Protein AF-A0A914PAA1-F1 (afdb_monomer)

Mean predicted aligned error: 9.16 Å

Foldseek 3Di:
DDKDKDKDWDFDDDDPDRVPTHTDDMDMDIRDDPDDPPPWDKDWDWDQDPQQKIKIWIDTDNDIDIDIDRRPDPPPPVVNVVVVVPPDD

Radius of gyration: 17.43 Å; Cα contacts (8 Å, |Δi|>4): 131; chains: 1; bounding box: 40×37×40 Å

Sequence (89 aa):
MCDHSAYFQIYQGERISADKNHFIMDVKLEGLPKKRAEEVKATLEIELDANGFLTAVVRGWGKEVTKQVNFNEKKTTGKMIEDIKNGNN

Secondary structure (DSSP, 8-state):
---EEEEEEEEESS-SSGGGSEEEEEEEEEEE-S--TTSS-EEEEEEE-TTSEEEEEEEETTEEEEEEEESSS----THHHHHHHT---

Solvent-accessible surface area (backbone atoms only — not comparable to full-atom values): 5802 Å² total; per-residue (Å²): 133,89,69,38,67,50,80,47,76,45,65,53,70,91,52,93,50,68,92,74,28,48,77,74,53,73,50,71,49,70,70,44,77,97,64,63,86,85,74,70,66,68,48,79,47,79,47,73,48,98,87,33,38,36,36,39,39,40,40,38,87,97,42,76,43,77,50,74,43,65,64,74,60,78,78,73,53,74,73,61,59,56,58,64,71,71,68,80,126

Structure (mmCIF, N/CA/C/O backbone):
data_AF-A0A914PAA1-F1
#
_entry.id   AF-A0A914PAA1-F1
#
loop_
_atom_site.group_PDB
_atom_site.id
_atom_site.type_symbol
_atom_site.label_atom_id
_atom_site.label_alt_id
_atom_site.label_comp_id
_atom_site.label_asym_id
_atom_site.label_entity_id
_atom_site.label_seq_id
_atom_site.pdbx_PDB_ins_code
_atom_site.Cartn_x
_atom_site.Cartn_y
_atom_site.Cartn_z
_atom_site.occupancy
_atom_site.B_iso_or_equiv
_atom_site.auth_seq_id
_atom_site.auth_comp_id
_atom_site.auth_asym_id
_atom_site.auth_atom_id
_atom_site.pdbx_PDB_model_num
ATOM 1 N N . MET A 1 1 ? -17.027 -14.740 15.319 1.00 46.50 1 MET A N 1
ATOM 2 C CA . MET A 1 1 ? -17.081 -13.333 14.865 1.00 46.50 1 MET A CA 1
ATOM 3 C C . MET A 1 1 ? -16.527 -13.305 13.451 1.00 46.50 1 MET A C 1
ATOM 5 O O . MET A 1 1 ? -15.493 -13.913 13.233 1.00 46.50 1 MET A O 1
ATOM 9 N N . CYS A 1 2 ? -17.246 -12.745 12.476 1.00 49.56 2 CYS A N 1
ATOM 10 C CA . CYS A 1 2 ? -16.718 -12.618 11.114 1.00 49.56 2 CYS A CA 1
ATOM 11 C C . CYS A 1 2 ? -15.906 -11.328 11.053 1.00 49.56 2 CYS A C 1
ATOM 13 O O . CYS A 1 2 ? -16.499 -10.247 11.077 1.00 49.56 2 CYS A O 1
ATOM 15 N N . ASP A 1 3 ? -14.586 -11.463 11.026 1.00 67.69 3 ASP A N 1
ATOM 16 C CA . ASP A 1 3 ? -13.669 -10.337 10.921 1.00 67.69 3 ASP A CA 1
ATOM 17 C C . ASP A 1 3 ? -13.698 -9.793 9.492 1.00 67.69 3 ASP A C 1
ATOM 19 O O . ASP A 1 3 ? -13.538 -10.529 8.515 1.00 67.69 3 ASP A O 1
ATOM 23 N N . HIS A 1 4 ? -13.956 -8.494 9.357 1.00 84.75 4 HIS A N 1
ATOM 24 C CA . HIS A 1 4 ? -13.845 -7.825 8.069 1.00 84.75 4 HIS A CA 1
ATOM 25 C C . HIS A 1 4 ? -12.385 -7.511 7.767 1.00 84.75 4 HIS A C 1
ATOM 27 O O . HIS A 1 4 ? -11.559 -7.345 8.668 1.00 84.75 4 HIS 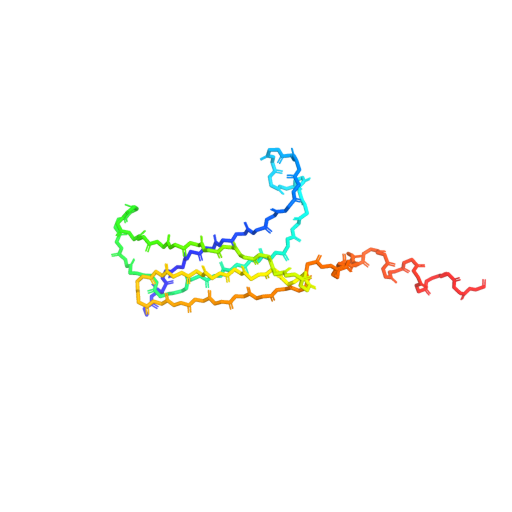A O 1
ATOM 33 N N . SER A 1 5 ? -12.068 -7.452 6.478 1.00 90.25 5 SER A N 1
ATOM 34 C CA . SER A 1 5 ? -10.718 -7.173 6.007 1.00 90.25 5 SER A CA 1
ATOM 35 C C . SER A 1 5 ? -10.733 -6.231 4.814 1.00 90.25 5 SER A C 1
ATOM 37 O O . SER A 1 5 ? -11.701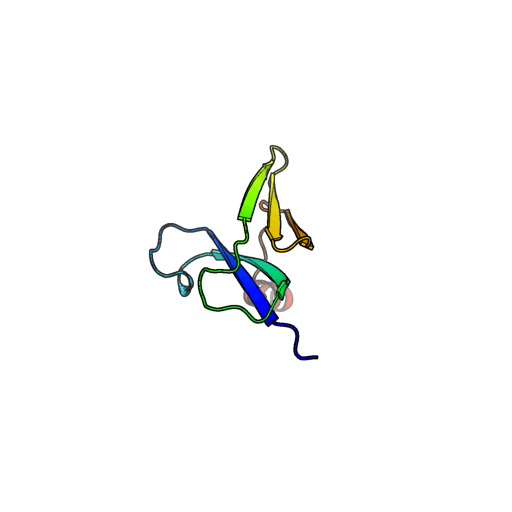 -6.192 4.055 1.00 90.25 5 SER A O 1
ATOM 39 N N . ALA A 1 6 ? -9.651 -5.474 4.673 1.00 90.50 6 ALA A N 1
ATOM 40 C CA . ALA A 1 6 ? -9.343 -4.698 3.484 1.00 90.50 6 ALA A CA 1
ATOM 41 C C . ALA A 1 6 ? -8.123 -5.313 2.795 1.00 90.50 6 ALA A C 1
ATOM 43 O O . ALA A 1 6 ? -7.159 -5.700 3.458 1.00 90.50 6 ALA A O 1
ATOM 44 N N . TYR A 1 7 ? -8.178 -5.393 1.469 1.00 94.19 7 TYR A N 1
ATOM 45 C CA . TYR A 1 7 ? -7.101 -5.914 0.639 1.00 94.19 7 TYR A CA 1
ATOM 46 C C . TYR A 1 7 ? -6.568 -4.798 -0.246 1.00 94.19 7 TYR A C 1
ATOM 48 O O . TYR A 1 7 ? -7.323 -4.165 -0.982 1.00 94.19 7 TYR A O 1
ATOM 56 N N . PHE A 1 8 ? -5.261 -4.592 -0.187 1.00 95.12 8 PHE A N 1
ATOM 57 C CA . PHE A 1 8 ? -4.543 -3.628 -1.002 1.00 95.12 8 PHE A CA 1
ATOM 58 C C . PHE A 1 8 ? -3.634 -4.402 -1.943 1.00 95.12 8 PHE A C 1
ATOM 60 O O . PHE A 1 8 ? -2.784 -5.163 -1.491 1.00 95.12 8 PHE A O 1
ATOM 67 N N . GLN A 1 9 ? -3.819 -4.233 -3.248 1.00 95.88 9 GLN A N 1
ATOM 68 C CA . GLN A 1 9 ? -2.955 -4.832 -4.259 1.00 95.88 9 GLN A CA 1
ATOM 69 C C . GLN A 1 9 ? -2.096 -3.739 -4.889 1.00 95.88 9 GLN A C 1
ATOM 71 O O . GLN A 1 9 ? -2.616 -2.712 -5.322 1.00 95.88 9 GLN A O 1
ATOM 76 N N . ILE A 1 10 ? -0.787 -3.964 -4.928 1.00 94.56 10 ILE A N 1
ATOM 77 C CA . ILE A 1 10 ? 0.207 -3.003 -5.399 1.00 94.56 10 ILE A CA 1
ATOM 78 C C . ILE A 1 10 ? 0.767 -3.499 -6.731 1.00 94.56 10 ILE A C 1
ATOM 80 O O . ILE A 1 10 ? 1.310 -4.605 -6.830 1.00 94.56 10 ILE A O 1
ATOM 84 N N . TYR A 1 11 ? 0.635 -2.650 -7.746 1.00 94.56 11 TYR A N 1
ATOM 85 C CA . TYR A 1 11 ? 1.088 -2.893 -9.111 1.00 94.56 11 TYR A CA 1
ATOM 86 C C . TYR A 1 11 ? 2.026 -1.767 -9.560 1.00 94.56 11 TYR A C 1
ATOM 88 O O . TYR A 1 11 ? 1.873 -0.626 -9.128 1.00 94.56 11 TYR A O 1
ATOM 96 N N . GLN A 1 12 ? 2.950 -2.073 -10.469 1.00 92.81 12 GLN A N 1
ATOM 97 C CA . GLN A 1 12 ? 3.800 -1.101 -11.158 1.00 92.81 12 GLN A CA 1
ATOM 98 C C . GLN A 1 12 ? 3.588 -1.187 -12.666 1.00 92.81 12 GLN A C 1
ATOM 100 O O . GLN A 1 12 ? 3.641 -2.262 -13.262 1.00 92.81 12 GLN A O 1
ATOM 105 N N . GLY A 1 13 ? 3.395 -0.034 -13.294 1.00 93.69 13 GLY A N 1
ATOM 106 C CA . GLY A 1 13 ? 3.334 0.095 -14.741 1.00 93.69 13 GLY A CA 1
ATOM 107 C C . GLY A 1 13 ? 2.669 1.399 -15.159 1.00 93.69 13 GLY A C 1
ATOM 108 O O . GLY A 1 13 ? 2.236 2.191 -14.326 1.00 93.69 13 GLY A O 1
ATOM 109 N N . GLU A 1 14 ? 2.605 1.613 -16.467 1.00 96.00 14 GLU A N 1
ATOM 110 C CA . GLU A 1 14 ? 2.099 2.852 -17.072 1.00 96.00 14 GLU A CA 1
ATOM 111 C C . GLU A 1 14 ? 0.679 2.692 -17.637 1.00 96.00 14 GLU A C 1
ATOM 113 O O . GLU A 1 14 ? 0.120 3.614 -18.232 1.00 96.00 14 GLU A O 1
ATOM 118 N N . ARG A 1 15 ? 0.071 1.505 -17.500 1.00 96.38 15 ARG A N 1
ATOM 119 C CA . ARG A 1 15 ? -1.293 1.257 -17.978 1.00 96.38 15 ARG A CA 1
ATOM 120 C C . ARG A 1 15 ? -2.301 1.667 -16.909 1.00 96.38 15 ARG A C 1
ATOM 122 O O . ARG A 1 15 ? -2.096 1.441 -15.723 1.00 96.38 15 ARG A O 1
ATOM 129 N N . ILE A 1 16 ? -3.439 2.204 -17.346 1.00 96.12 16 ILE A N 1
ATOM 130 C CA . ILE A 1 16 ? -4.540 2.582 -16.446 1.00 96.12 16 ILE A CA 1
ATOM 131 C C . ILE A 1 16 ? -5.195 1.368 -15.769 1.00 96.12 16 ILE A C 1
ATOM 133 O O . ILE A 1 16 ? -5.673 1.462 -14.643 1.00 96.12 16 ILE A O 1
ATOM 137 N N . SER A 1 17 ? -5.225 0.223 -16.453 1.00 94.94 17 SER A N 1
ATOM 138 C CA . SER A 1 17 ? -5.847 -1.003 -15.952 1.00 94.94 17 SER A CA 1
ATOM 139 C C . SER A 1 17 ? -4.822 -1.840 -15.183 1.00 94.94 17 SER A C 1
ATOM 141 O O . SER A 1 17 ? -3.767 -2.174 -15.723 1.00 94.94 17 SER A O 1
ATOM 143 N N . ALA A 1 18 ? -5.133 -2.174 -13.926 1.00 92.56 18 ALA A N 1
ATOM 144 C CA . ALA A 1 18 ? -4.224 -2.883 -13.020 1.00 92.56 18 ALA A CA 1
ATOM 145 C C . ALA A 1 18 ? -3.803 -4.273 -13.534 1.00 92.56 18 ALA A C 1
ATOM 147 O O . ALA A 1 18 ? -2.656 -4.671 -13.362 1.00 92.56 18 ALA A O 1
ATOM 148 N N . ASP A 1 19 ? -4.696 -4.973 -14.231 1.00 93.00 19 ASP A N 1
ATOM 149 C CA . ASP A 1 19 ? -4.461 -6.276 -14.868 1.00 93.00 19 ASP A CA 1
ATOM 150 C C . ASP A 1 19 ? -3.400 -6.242 -15.982 1.00 93.00 19 ASP A C 1
ATOM 152 O O . ASP A 1 19 ? -2.861 -7.281 -16.358 1.00 93.00 19 ASP A O 1
ATOM 156 N N . LYS A 1 20 ? -3.077 -5.052 -16.503 1.00 94.81 20 LYS A N 1
ATOM 157 C CA . LYS A 1 20 ? -2.048 -4.836 -17.533 1.00 94.81 20 LYS A CA 1
ATOM 158 C C . LYS A 1 20 ? -0.725 -4.322 -16.967 1.00 94.81 20 LYS A C 1
ATOM 160 O O . LYS A 1 20 ? 0.169 -3.981 -17.741 1.00 94.81 20 LYS A O 1
ATOM 165 N N . ASN A 1 21 ? -0.610 -4.242 -15.645 1.00 93.19 21 ASN A N 1
ATOM 166 C CA . ASN A 1 21 ? 0.589 -3.809 -14.941 1.00 93.19 21 ASN A CA 1
ATOM 167 C C . ASN A 1 21 ? 1.263 -4.991 -14.235 1.00 93.19 21 ASN A C 1
ATOM 169 O O . ASN A 1 21 ? 0.682 -6.061 -14.051 1.00 93.19 21 ASN A O 1
ATOM 173 N N . HIS A 1 22 ? 2.514 -4.800 -13.827 1.00 92.31 22 HIS A N 1
ATOM 174 C CA . HIS A 1 22 ? 3.263 -5.804 -13.088 1.00 92.31 22 HIS A CA 1
ATOM 175 C C . HIS A 1 22 ? 2.777 -5.865 -11.638 1.00 92.31 22 HIS A C 1
ATOM 177 O O . HIS A 1 22 ? 2.858 -4.877 -10.909 1.00 92.31 22 HIS A O 1
ATOM 183 N N . PHE A 1 23 ? 2.276 -7.021 -11.207 1.00 92.88 23 PHE A N 1
ATOM 184 C CA . PHE A 1 23 ? 1.910 -7.244 -9.810 1.00 92.88 23 PHE A CA 1
ATOM 185 C C . PHE A 1 23 ? 3.158 -7.373 -8.935 1.00 92.88 23 PHE A C 1
ATOM 187 O O . PHE A 1 23 ? 4.007 -8.230 -9.184 1.00 92.88 23 PHE A O 1
ATOM 194 N N . ILE A 1 24 ? 3.229 -6.576 -7.870 1.00 93.31 24 ILE A N 1
ATOM 195 C CA . ILE A 1 24 ? 4.362 -6.589 -6.942 1.00 93.31 24 ILE A CA 1
ATOM 196 C C . ILE A 1 24 ? 4.011 -7.390 -5.692 1.00 93.31 24 ILE A C 1
ATOM 198 O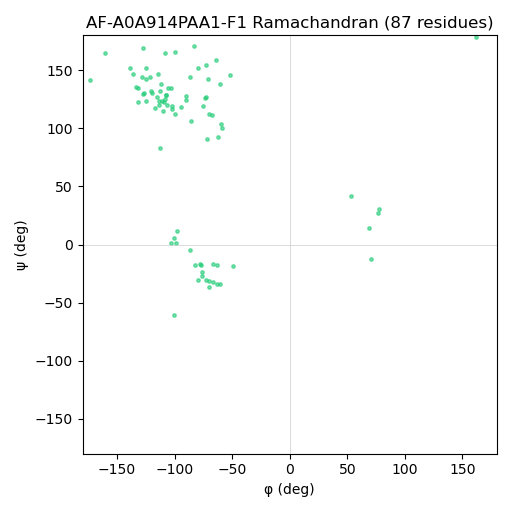 O . ILE A 1 24 ? 4.660 -8.398 -5.381 1.00 93.31 24 ILE A O 1
ATOM 202 N N . MET A 1 25 ? 2.977 -6.945 -4.976 1.00 94.19 25 MET A N 1
ATOM 203 C CA . MET A 1 25 ? 2.550 -7.529 -3.709 1.00 94.19 25 MET A CA 1
ATOM 204 C C . MET A 1 25 ? 1.109 -7.165 -3.360 1.00 94.19 25 MET A C 1
ATOM 206 O O . MET A 1 25 ? 0.531 -6.216 -3.882 1.00 94.19 25 MET A O 1
ATOM 210 N N . ASP A 1 26 ? 0.558 -7.906 -2.413 1.00 95.62 26 ASP A N 1
ATOM 211 C CA . ASP A 1 26 ? -0.717 -7.662 -1.759 1.00 95.62 26 ASP A CA 1
ATOM 212 C C . ASP A 1 26 ? -0.530 -7.517 -0.242 1.00 95.62 26 ASP A C 1
ATOM 214 O O . ASP A 1 26 ? 0.291 -8.212 0.358 1.00 95.62 26 ASP A O 1
ATOM 218 N N . VAL A 1 27 ? -1.301 -6.639 0.391 1.00 95.81 27 VAL A N 1
ATOM 219 C CA . VAL A 1 27 ? -1.325 -6.462 1.846 1.00 95.81 27 VAL A CA 1
ATOM 220 C C . VAL A 1 27 ? -2.765 -6.555 2.325 1.00 95.81 27 VAL A C 1
ATOM 222 O O . VAL A 1 27 ? -3.655 -5.895 1.786 1.00 95.81 27 VAL A O 1
ATOM 225 N N . LYS A 1 28 ? -3.000 -7.386 3.341 1.00 95.06 28 LYS A N 1
ATOM 226 C CA . LYS A 1 28 ? -4.319 -7.597 3.934 1.00 95.06 28 LYS A CA 1
ATOM 227 C C . LYS A 1 28 ? -4.348 -7.022 5.343 1.00 95.06 28 LYS A C 1
ATOM 229 O O . LYS A 1 28 ? -3.563 -7.438 6.189 1.00 95.06 28 LYS A O 1
ATOM 234 N N . LEU A 1 29 ? -5.280 -6.109 5.598 1.00 93.06 29 LEU A N 1
ATOM 235 C CA . LEU A 1 29 ? -5.586 -5.606 6.934 1.00 93.06 29 LEU A CA 1
ATOM 236 C C . LEU A 1 29 ? -6.832 -6.325 7.457 1.00 93.06 29 LEU A C 1
ATOM 238 O O . LEU A 1 29 ? -7.922 -6.141 6.917 1.00 93.06 29 LEU A O 1
ATOM 242 N N . GLU A 1 30 ? -6.672 -7.153 8.484 1.00 92.00 30 GLU A N 1
ATOM 243 C CA . GLU A 1 30 ? -7.755 -7.910 9.126 1.00 92.00 30 GLU A CA 1
ATOM 244 C C . GLU A 1 30 ? -8.247 -7.250 10.420 1.00 92.00 30 GLU A C 1
ATOM 246 O O . GLU A 1 30 ? -7.590 -6.378 10.989 1.00 92.00 30 GLU A O 1
ATOM 251 N N . GLY A 1 31 ? -9.407 -7.694 10.911 1.00 88.38 31 GLY A N 1
ATOM 252 C CA . GLY A 1 31 ? -9.963 -7.233 12.185 1.00 88.38 31 GLY A CA 1
ATOM 253 C C . GLY A 1 31 ? -10.598 -5.846 12.105 1.00 88.38 31 GLY A C 1
ATOM 254 O O . GLY A 1 31 ? -10.636 -5.121 13.101 1.00 88.38 31 GLY A O 1
ATOM 255 N N . LEU A 1 32 ? -11.087 -5.462 10.924 1.00 88.25 32 LEU A N 1
ATOM 256 C CA . LEU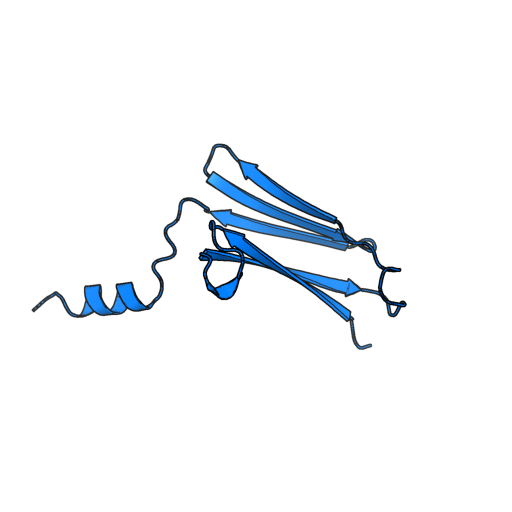 A 1 32 ? -11.813 -4.212 10.750 1.00 88.25 32 LEU A CA 1
ATOM 257 C C . LEU A 1 32 ? -13.198 -4.296 11.408 1.00 88.25 32 LEU A C 1
ATOM 259 O O . LEU A 1 32 ? -13.858 -5.340 11.345 1.00 88.25 32 LEU A O 1
ATOM 263 N N . PRO A 1 33 ? -13.670 -3.202 12.029 1.00 88.88 33 PRO A N 1
ATOM 264 C CA . PRO A 1 33 ? -14.952 -3.194 12.703 1.00 88.88 33 PRO A CA 1
ATOM 265 C C . PRO A 1 33 ? -16.085 -3.200 11.674 1.00 88.88 33 PRO A C 1
ATOM 267 O O . PRO A 1 33 ? -15.959 -2.686 10.561 1.00 88.88 33 PRO A O 1
ATOM 270 N N . LYS A 1 34 ? -17.243 -3.716 12.084 1.00 87.06 34 LYS A N 1
ATOM 271 C CA . LYS A 1 34 ? -18.500 -3.569 11.345 1.00 87.06 34 LYS A CA 1
ATOM 272 C C . LYS A 1 34 ? -19.003 -2.135 11.462 1.00 87.06 34 LYS A C 1
ATOM 274 O O . LYS A 1 34 ? -19.718 -1.802 12.402 1.00 87.06 34 LYS A O 1
ATOM 279 N N . LYS A 1 35 ? -18.601 -1.292 10.520 1.00 86.75 35 LYS A N 1
ATOM 280 C CA . LYS A 1 35 ? -19.055 0.093 10.382 1.00 86.75 35 LYS A CA 1
ATOM 281 C C . LYS A 1 35 ? -19.557 0.345 8.967 1.00 86.75 35 LYS A C 1
ATOM 283 O O . LYS A 1 35 ? -19.391 -0.508 8.093 1.00 86.75 35 LYS A O 1
ATOM 288 N N . ARG A 1 36 ? -20.206 1.490 8.747 1.00 85.00 36 ARG A N 1
ATOM 289 C CA . ARG A 1 36 ? -20.611 1.876 7.390 1.00 85.00 36 ARG A CA 1
ATOM 290 C C . ARG A 1 36 ? -19.363 2.079 6.529 1.00 85.00 36 ARG A C 1
ATOM 292 O O . ARG A 1 36 ? -18.264 2.291 7.049 1.00 85.00 36 ARG A O 1
ATOM 299 N N . ALA A 1 37 ? -19.533 2.000 5.211 1.00 79.38 37 ALA A N 1
ATOM 300 C CA . ALA A 1 37 ? -18.472 2.380 4.286 1.00 79.38 37 ALA A CA 1
ATOM 301 C C . ALA A 1 37 ? -17.952 3.787 4.640 1.00 79.38 37 ALA A C 1
ATOM 303 O O . ALA A 1 37 ? -18.715 4.618 5.127 1.00 79.38 37 ALA A O 1
ATOM 304 N N . GLU A 1 38 ? -16.651 4.015 4.440 1.00 80.44 38 GLU A N 1
ATOM 305 C CA . GLU A 1 38 ? -15.952 5.292 4.689 1.0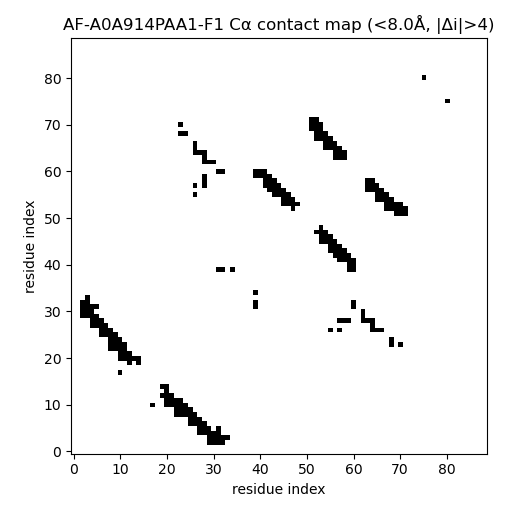0 80.44 38 GLU A CA 1
ATOM 306 C C . GLU A 1 38 ? -15.769 5.699 6.168 1.00 80.44 38 GLU A C 1
ATOM 308 O O . GLU A 1 38 ? -14.941 6.559 6.471 1.00 80.44 38 GLU A O 1
ATOM 313 N N . GLU A 1 39 ? -16.440 5.042 7.122 1.00 87.12 39 GLU A N 1
ATOM 314 C CA . GLU A 1 39 ? -16.226 5.279 8.562 1.00 87.12 39 GLU A CA 1
ATOM 315 C C . GLU A 1 39 ? -14.947 4.618 9.102 1.00 87.12 39 GLU A C 1
ATOM 317 O O . GLU A 1 39 ? -14.459 4.963 10.183 1.00 87.12 39 GLU A O 1
ATOM 322 N N . VAL A 1 40 ? -14.404 3.648 8.364 1.00 86.44 40 VAL A N 1
ATOM 323 C CA . VAL A 1 40 ? -13.139 2.978 8.673 1.00 86.44 40 VAL A CA 1
ATOM 324 C C . VAL A 1 40 ? -12.063 3.554 7.771 1.00 86.44 40 VAL A C 1
ATOM 326 O O . VAL A 1 40 ? -12.121 3.409 6.552 1.00 86.44 40 VAL A O 1
ATOM 329 N N . LYS A 1 41 ? -11.065 4.193 8.382 1.00 89.38 41 LYS A N 1
ATOM 330 C CA . LYS A 1 41 ? -9.907 4.738 7.674 1.00 89.38 41 LYS A CA 1
ATOM 331 C C . LYS A 1 41 ? -8.704 3.828 7.877 1.00 89.38 41 LYS A C 1
ATOM 333 O O . LYS A 1 41 ? -8.418 3.410 9.001 1.00 89.38 41 LYS A O 1
ATOM 338 N N . ALA A 1 42 ? -8.007 3.560 6.784 1.00 91.06 42 ALA A N 1
ATOM 339 C CA . ALA A 1 42 ? -6.695 2.942 6.781 1.00 91.06 42 ALA A CA 1
ATOM 340 C C . ALA A 1 42 ? -5.755 3.805 5.936 1.00 91.06 42 ALA A C 1
ATOM 342 O O . ALA A 1 42 ? -6.172 4.383 4.933 1.00 91.06 42 ALA A O 1
ATOM 343 N N . THR A 1 43 ? -4.501 3.880 6.352 1.00 94.94 43 THR A N 1
ATOM 344 C CA . THR A 1 43 ? -3.421 4.550 5.637 1.00 94.94 43 THR A CA 1
ATOM 345 C C . THR A 1 43 ? -2.496 3.479 5.089 1.00 94.94 43 THR A C 1
ATOM 347 O O . THR A 1 43 ? -2.015 2.646 5.855 1.00 94.94 43 THR A O 1
ATOM 350 N N . LEU A 1 44 ? -2.257 3.502 3.780 1.00 95.81 44 LEU A N 1
ATOM 351 C CA . LEU A 1 44 ? -1.209 2.725 3.128 1.00 95.81 44 LEU A CA 1
ATOM 352 C C . LEU A 1 44 ? -0.038 3.666 2.838 1.00 95.81 44 LEU A C 1
ATOM 354 O O . LEU A 1 44 ? -0.195 4.642 2.109 1.00 95.81 44 LEU A O 1
ATOM 358 N N . GLU A 1 45 ? 1.115 3.359 3.410 1.00 97.56 45 GLU A N 1
ATOM 359 C CA . GLU A 1 45 ? 2.392 4.004 3.128 1.00 97.56 45 GLU A CA 1
ATOM 360 C C . GLU A 1 45 ? 3.243 3.055 2.284 1.00 97.56 45 GLU A C 1
ATOM 362 O O . GLU A 1 45 ? 3.292 1.854 2.558 1.00 97.56 45 GLU A O 1
ATOM 367 N N . ILE A 1 46 ? 3.870 3.584 1.235 1.00 96.00 46 ILE A N 1
ATOM 368 C CA . ILE A 1 46 ? 4.741 2.828 0.335 1.00 96.00 46 ILE A CA 1
ATOM 369 C C . ILE A 1 46 ? 6.090 3.534 0.303 1.00 96.00 46 ILE A C 1
ATOM 371 O O . ILE A 1 46 ? 6.162 4.710 -0.049 1.00 96.00 46 ILE A O 1
ATOM 375 N N . GLU A 1 47 ? 7.145 2.801 0.632 1.00 96.88 47 GLU A N 1
ATOM 376 C CA . GLU A 1 47 ? 8.521 3.286 0.652 1.00 96.88 47 GLU A CA 1
ATOM 377 C C . GLU A 1 47 ? 9.397 2.364 -0.197 1.00 96.88 47 GLU A C 1
ATOM 379 O O . GLU A 1 47 ? 9.345 1.143 -0.048 1.00 96.88 47 GLU A O 1
ATOM 384 N N . LEU A 1 48 ? 10.191 2.942 -1.099 1.00 95.00 48 LEU A N 1
ATOM 385 C CA . LEU A 1 48 ? 11.235 2.235 -1.838 1.00 95.00 48 LEU A CA 1
ATOM 386 C C . LEU A 1 48 ? 12.583 2.733 -1.328 1.00 95.00 48 LEU A C 1
ATOM 388 O O . LEU A 1 48 ? 12.904 3.910 -1.495 1.00 95.00 48 LEU A O 1
ATOM 392 N N . ASP A 1 49 ? 13.354 1.847 -0.706 1.00 95.38 49 ASP A N 1
ATOM 393 C CA . ASP A 1 49 ? 14.658 2.210 -0.161 1.00 95.38 49 ASP A CA 1
ATOM 394 C C . ASP A 1 49 ? 15.775 2.172 -1.222 1.00 95.38 49 ASP A C 1
ATOM 396 O O . ASP A 1 49 ? 15.607 1.689 -2.346 1.00 95.38 49 ASP A O 1
ATOM 400 N N . ALA A 1 50 ? 16.956 2.677 -0.854 1.00 94.69 50 ALA A N 1
ATOM 401 C CA . ALA A 1 50 ? 18.123 2.717 -1.738 1.00 94.69 50 ALA A CA 1
ATOM 402 C C . ALA A 1 50 ? 18.685 1.326 -2.099 1.00 94.69 50 ALA A C 1
ATOM 404 O O . ALA A 1 50 ? 19.437 1.204 -3.065 1.00 94.69 50 ALA A O 1
ATOM 405 N N . ASN A 1 51 ? 18.326 0.282 -1.348 1.00 93.62 51 ASN A N 1
ATOM 406 C CA . ASN A 1 51 ? 18.718 -1.101 -1.628 1.00 93.62 51 ASN A CA 1
ATOM 407 C C . ASN A 1 51 ? 17.739 -1.786 -2.598 1.00 93.62 51 ASN A C 1
ATOM 409 O O . ASN A 1 51 ? 17.977 -2.915 -3.031 1.00 93.62 51 ASN A O 1
ATOM 413 N N . GLY A 1 52 ? 16.651 -1.101 -2.960 1.00 90.44 52 GLY A N 1
ATOM 414 C CA . GLY A 1 52 ? 15.599 -1.620 -3.815 1.00 90.44 52 GLY A CA 1
ATOM 415 C C . GLY A 1 52 ? 14.657 -2.574 -3.096 1.00 90.44 52 GLY A C 1
ATOM 416 O O . GLY A 1 52 ? 14.114 -3.474 -3.731 1.00 90.44 52 GLY A O 1
ATOM 417 N N . PHE A 1 53 ? 14.441 -2.404 -1.794 1.00 94.88 53 PHE A N 1
ATOM 418 C CA . PHE A 1 53 ? 13.310 -3.025 -1.115 1.00 94.88 53 PHE A CA 1
ATOM 419 C C . PHE A 1 53 ? 12.108 -2.091 -1.147 1.00 94.88 53 PHE A C 1
ATOM 421 O O . PHE A 1 53 ? 12.187 -0.931 -0.743 1.00 94.88 53 PHE A O 1
ATOM 428 N N . LEU A 1 54 ? 10.977 -2.621 -1.612 1.00 95.50 54 LEU A N 1
ATOM 429 C CA . LEU A 1 54 ? 9.692 -1.945 -1.533 1.00 95.50 54 LEU A CA 1
ATOM 430 C C . LEU A 1 54 ? 8.970 -2.415 -0.273 1.00 95.50 54 LEU A C 1
ATOM 432 O O . LEU A 1 54 ? 8.636 -3.596 -0.141 1.00 95.50 54 LEU A O 1
ATOM 436 N N . THR A 1 55 ? 8.702 -1.482 0.629 1.00 97.50 55 THR A N 1
ATOM 437 C CA . THR A 1 55 ? 7.965 -1.700 1.871 1.00 97.50 55 THR A CA 1
ATOM 438 C C . THR A 1 55 ? 6.582 -1.073 1.750 1.00 97.50 55 THR A C 1
ATOM 440 O O . THR A 1 55 ? 6.448 0.093 1.393 1.00 97.50 55 THR A O 1
ATOM 443 N N . ALA A 1 56 ? 5.543 -1.846 2.051 1.00 97.75 56 ALA A N 1
ATOM 444 C CA . ALA A 1 56 ? 4.176 -1.373 2.202 1.00 97.75 56 ALA A CA 1
ATOM 445 C C . ALA A 1 56 ? 3.743 -1.527 3.659 1.00 97.75 56 ALA A C 1
ATOM 447 O O . ALA A 1 56 ? 3.758 -2.635 4.203 1.00 97.75 56 ALA A O 1
ATOM 448 N N . VAL A 1 57 ? 3.324 -0.422 4.271 1.00 97.75 57 VAL A N 1
ATOM 449 C CA . VAL A 1 57 ? 2.815 -0.393 5.642 1.00 97.75 57 VAL A CA 1
ATOM 450 C C . VAL A 1 57 ? 1.365 0.058 5.628 1.00 97.75 57 VAL A C 1
ATOM 452 O O . VAL A 1 57 ? 1.051 1.175 5.224 1.00 97.75 57 VAL A O 1
ATOM 455 N N . VAL A 1 58 ? 0.465 -0.812 6.076 1.00 96.81 58 VAL A N 1
ATOM 456 C CA . VAL A 1 58 ? -0.962 -0.514 6.198 1.00 96.81 58 VAL A CA 1
ATOM 457 C C . VAL A 1 58 ? -1.312 -0.349 7.668 1.00 96.81 58 VAL A C 1
ATOM 459 O O . VAL A 1 58 ? -1.174 -1.287 8.451 1.00 96.81 58 VAL A O 1
ATOM 462 N N . ARG A 1 59 ? -1.816 0.829 8.040 1.00 95.06 59 ARG A N 1
ATOM 463 C CA . ARG A 1 59 ? -2.242 1.165 9.405 1.00 95.06 59 ARG A CA 1
ATOM 464 C C . ARG A 1 59 ? -3.714 1.520 9.425 1.00 95.06 59 ARG A C 1
ATOM 466 O O . ARG A 1 59 ? -4.155 2.367 8.657 1.00 95.06 59 ARG A O 1
ATOM 473 N N . GLY A 1 60 ? -4.484 0.927 10.322 1.00 91.38 60 GLY A N 1
ATOM 474 C CA . GLY A 1 60 ? -5.900 1.246 10.466 1.00 91.38 60 GLY A CA 1
ATOM 475 C C . GLY A 1 60 ? -6.508 0.544 11.664 1.00 91.38 60 GLY A C 1
ATOM 476 O O . GLY A 1 60 ? -6.173 -0.597 11.954 1.00 91.38 60 GLY A O 1
ATOM 477 N N . TRP A 1 61 ? -7.404 1.231 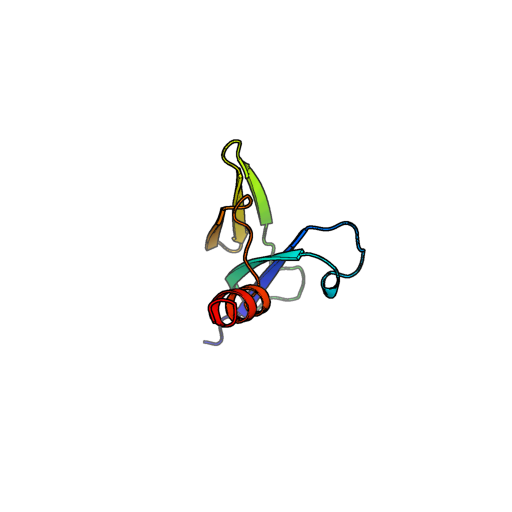12.373 1.00 88.56 61 TRP A N 1
ATOM 478 C CA . TRP A 1 61 ? -8.161 0.650 13.488 1.00 88.56 61 TRP A CA 1
ATOM 479 C C . TRP A 1 61 ? -7.298 -0.030 14.577 1.00 88.56 61 TRP A C 1
ATOM 481 O O . TRP A 1 61 ? -7.612 -1.113 15.064 1.00 88.56 61 TRP A O 1
ATOM 491 N N . GLY A 1 62 ? -6.173 0.594 14.945 1.00 89.50 62 GLY A N 1
ATOM 492 C CA . GLY A 1 62 ? -5.246 0.044 15.946 1.00 89.50 62 GLY A CA 1
ATOM 493 C C . GLY A 1 62 ? -4.493 -1.211 15.486 1.00 89.50 62 GLY A C 1
ATOM 494 O O . GLY A 1 62 ? -3.921 -1.923 16.308 1.00 89.50 62 GLY A O 1
ATOM 495 N N . LYS A 1 63 ? -4.514 -1.500 14.183 1.00 91.25 63 LYS A N 1
ATOM 496 C CA . LYS A 1 63 ? -3.762 -2.572 13.538 1.00 91.25 63 LYS A CA 1
ATOM 497 C C . LYS A 1 63 ? -2.729 -1.973 12.595 1.00 91.25 63 LYS A C 1
ATOM 499 O O . LYS A 1 63 ? -2.969 -0.938 11.971 1.00 91.25 63 LYS A O 1
ATOM 504 N N . GLU A 1 64 ? -1.606 -2.661 12.482 1.00 94.94 64 GLU A N 1
ATOM 505 C CA . GLU A 1 64 ? -0.547 -2.372 11.527 1.00 94.94 64 GLU A CA 1
ATOM 506 C C . GLU A 1 64 ? -0.128 -3.683 10.869 1.00 94.94 64 GLU A C 1
ATOM 508 O O . GLU A 1 64 ? 0.012 -4.707 11.541 1.00 94.94 64 GLU A O 1
ATOM 513 N N . VAL A 1 65 ? 0.032 -3.651 9.551 1.00 96.44 65 VAL A N 1
ATOM 514 C CA . VAL A 1 65 ? 0.547 -4.764 8.763 1.00 96.44 65 VAL A CA 1
ATOM 515 C C . VAL A 1 65 ? 1.628 -4.217 7.849 1.00 96.44 65 VAL A C 1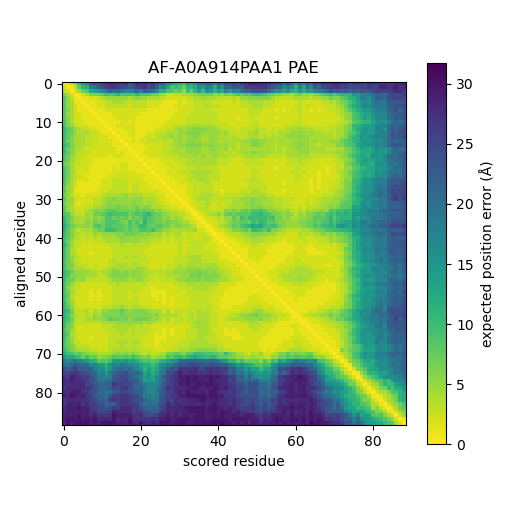
ATOM 517 O O . VAL A 1 65 ? 1.367 -3.330 7.038 1.00 96.44 65 VAL A O 1
ATOM 520 N N . THR A 1 66 ? 2.825 -4.780 7.965 1.00 97.19 66 THR A N 1
ATOM 521 C CA . THR A 1 66 ? 3.978 -4.424 7.139 1.00 97.19 66 THR A CA 1
ATOM 522 C C . THR A 1 66 ? 4.330 -5.597 6.246 1.00 97.19 66 THR A C 1
ATOM 524 O O . THR A 1 66 ? 4.437 -6.733 6.709 1.00 97.19 66 THR A O 1
ATOM 527 N N . LYS A 1 67 ? 4.524 -5.324 4.959 1.00 96.75 67 LYS A N 1
ATOM 528 C CA . LYS A 1 67 ? 5.039 -6.291 3.995 1.00 96.75 67 LYS A CA 1
ATOM 529 C C . LYS A 1 67 ? 6.156 -5.646 3.201 1.00 96.75 67 LYS A C 1
ATOM 531 O O . LYS A 1 67 ? 6.022 -4.518 2.742 1.00 96.75 67 LYS A O 1
ATOM 536 N N . GLN A 1 68 ? 7.243 -6.379 3.032 1.00 95.69 68 GLN A N 1
ATOM 537 C CA . GLN A 1 68 ? 8.398 -5.937 2.272 1.00 95.69 68 GLN A CA 1
ATOM 538 C C . GLN A 1 68 ? 8.710 -6.969 1.196 1.00 95.69 68 GLN A C 1
ATOM 540 O O . GLN A 1 68 ? 8.559 -8.173 1.414 1.00 95.69 68 GLN A O 1
ATOM 545 N N . VAL A 1 69 ? 9.126 -6.495 0.028 1.00 94.38 69 VAL A N 1
ATOM 546 C CA . VAL A 1 69 ? 9.602 -7.334 -1.069 1.00 94.38 69 VAL A CA 1
ATOM 547 C C . VAL A 1 69 ? 10.857 -6.725 -1.671 1.00 94.38 69 VAL A C 1
ATOM 549 O O . VAL A 1 69 ? 10.995 -5.503 -1.732 1.00 94.38 69 VAL A O 1
ATOM 552 N N . ASN A 1 70 ? 11.763 -7.574 -2.145 1.00 92.62 70 ASN A N 1
ATOM 553 C CA . ASN A 1 70 ? 12.857 -7.120 -2.989 1.00 92.62 70 ASN A CA 1
ATOM 554 C C . ASN A 1 70 ? 12.270 -6.700 -4.347 1.00 92.62 70 ASN A C 1
ATOM 556 O O . ASN A 1 70 ? 11.729 -7.526 -5.080 1.00 92.62 70 ASN A O 1
ATOM 560 N N . PHE A 1 71 ? 12.323 -5.406 -4.651 1.00 86.38 71 PHE A N 1
ATOM 561 C CA . PHE A 1 71 ? 11.781 -4.813 -5.873 1.00 86.38 71 PHE A CA 1
ATOM 562 C C . PHE A 1 71 ? 12.668 -5.090 -7.091 1.00 86.38 71 PHE A C 1
ATOM 564 O O . PHE A 1 71 ? 12.182 -5.159 -8.218 1.00 86.38 71 PHE A O 1
ATOM 571 N N . ASN A 1 72 ? 13.967 -5.285 -6.858 1.00 81.56 72 ASN A N 1
ATOM 572 C CA . ASN A 1 72 ? 14.949 -5.570 -7.901 1.00 81.56 72 ASN A CA 1
ATOM 573 C C . ASN A 1 72 ? 14.977 -7.050 -8.298 1.00 81.56 72 ASN A C 1
ATOM 575 O O . ASN A 1 72 ? 15.495 -7.404 -9.362 1.00 81.56 72 ASN A O 1
ATOM 579 N N . GLU A 1 73 ? 14.427 -7.931 -7.464 1.00 76.19 73 GLU A N 1
ATOM 580 C CA . GLU A 1 73 ? 14.268 -9.331 -7.824 1.00 76.19 73 GLU A CA 1
ATOM 581 C C . GLU A 1 73 ? 13.251 -9.464 -8.955 1.00 76.19 73 GLU A C 1
ATOM 583 O O . GLU A 1 73 ? 12.044 -9.282 -8.786 1.00 76.19 73 GLU A O 1
ATOM 588 N N . LYS A 1 74 ? 13.745 -9.852 -10.136 1.00 59.25 74 LYS A N 1
ATOM 589 C CA . LYS A 1 74 ? 12.879 -10.334 -11.207 1.00 59.25 74 LYS A CA 1
ATOM 590 C C . LYS A 1 74 ? 12.133 -11.555 -10.680 1.00 59.25 74 LYS A C 1
ATOM 592 O O . LYS A 1 74 ? 12.688 -12.655 -10.630 1.00 59.25 74 LYS A O 1
ATOM 597 N N . LYS A 1 75 ? 10.852 -11.386 -10.341 1.00 56.84 75 LYS A N 1
ATOM 598 C CA . LYS A 1 75 ? 9.925 -12.510 -10.212 1.00 56.84 75 LYS A CA 1
ATOM 599 C C . LYS A 1 75 ? 9.821 -13.157 -11.584 1.00 56.84 75 LYS A C 1
ATOM 601 O O . LYS A 1 75 ? 9.032 -12.744 -12.432 1.00 56.84 75 LYS A O 1
ATOM 606 N N . THR A 1 76 ? 10.672 -14.152 -11.801 1.00 44.94 76 THR A N 1
ATOM 607 C CA . THR A 1 76 ? 10.597 -15.057 -12.939 1.00 44.94 76 THR A CA 1
ATOM 608 C C . THR A 1 76 ? 9.226 -15.708 -12.837 1.00 44.94 76 THR A C 1
ATOM 610 O O . THR A 1 76 ? 8.977 -16.544 -11.972 1.00 44.94 76 THR A O 1
ATOM 613 N N . THR A 1 77 ? 8.278 -15.219 -13.630 1.00 49.38 77 THR A N 1
ATOM 614 C CA . THR A 1 77 ? 6.926 -15.770 -13.673 1.00 49.38 77 THR A CA 1
ATOM 615 C C . THR A 1 77 ? 7.071 -17.228 -14.103 1.00 49.38 77 THR A C 1
ATOM 617 O O . THR A 1 77 ? 7.876 -17.513 -14.988 1.00 49.38 77 THR A O 1
ATOM 620 N N . GLY A 1 78 ? 6.332 -18.153 -13.479 1.00 46.09 78 GLY A N 1
ATOM 621 C CA . GLY A 1 78 ? 6.547 -19.607 -13.592 1.00 46.09 78 GLY A CA 1
ATOM 622 C C . GLY A 1 78 ? 6.685 -20.178 -15.014 1.00 46.09 78 GLY A C 1
ATOM 623 O O . GLY A 1 78 ? 7.282 -21.235 -15.168 1.00 46.09 78 GLY A O 1
ATOM 6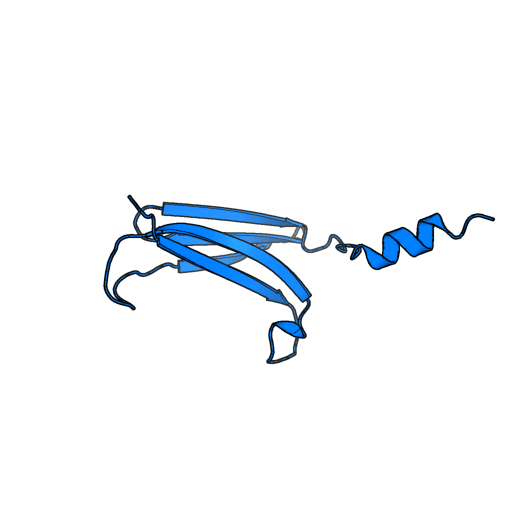24 N N . LYS A 1 79 ? 6.246 -19.449 -16.050 1.00 45.56 79 LYS A N 1
ATOM 625 C CA . LYS A 1 79 ? 6.475 -19.784 -17.464 1.00 45.56 79 LYS A CA 1
ATOM 626 C C . LYS A 1 79 ? 7.952 -19.794 -17.889 1.00 45.56 79 LYS A C 1
ATOM 628 O O . LYS A 1 79 ? 8.328 -20.634 -18.686 1.00 45.56 79 LYS A O 1
ATOM 633 N N . MET A 1 80 ? 8.811 -18.930 -17.340 1.00 44.34 80 MET A N 1
ATOM 634 C CA . MET A 1 80 ? 10.241 -18.908 -17.706 1.00 44.34 80 MET A CA 1
ATOM 635 C C . MET A 1 80 ? 11.061 -20.034 -17.047 1.00 44.34 80 MET A C 1
ATOM 637 O O . MET A 1 80 ? 12.165 -20.327 -17.493 1.00 44.34 80 MET A O 1
ATOM 641 N N . ILE A 1 81 ? 10.547 -20.677 -15.990 1.00 53.06 81 ILE A N 1
ATOM 642 C CA . ILE A 1 81 ? 11.244 -21.787 -15.314 1.00 53.06 81 ILE A CA 1
ATOM 643 C C . ILE A 1 81 ? 11.063 -23.101 -16.094 1.00 53.06 81 ILE A C 1
ATOM 645 O O . ILE A 1 81 ? 11.957 -23.947 -16.074 1.00 53.06 81 ILE A O 1
ATOM 649 N N . GLU A 1 82 ? 9.940 -23.278 -16.796 1.00 51.22 82 GLU A N 1
ATOM 650 C CA . GLU A 1 82 ? 9.695 -24.466 -17.627 1.00 51.22 82 GLU A CA 1
ATOM 651 C C . GLU A 1 82 ? 10.584 -24.491 -18.880 1.00 51.22 82 GLU A C 1
ATOM 653 O O . GLU A 1 82 ? 11.126 -25.544 -19.214 1.00 51.22 82 GLU A O 1
ATOM 658 N N . ASP A 1 83 ? 10.850 -23.336 -19.496 1.00 51.94 83 ASP A N 1
ATOM 659 C CA . ASP A 1 83 ? 11.718 -23.253 -20.680 1.00 51.94 83 ASP A CA 1
ATOM 660 C C . ASP A 1 83 ? 13.203 -23.519 -20.358 1.00 51.94 83 ASP A C 1
ATOM 662 O O . ASP A 1 83 ? 13.916 -24.114 -21.163 1.00 51.94 83 ASP A O 1
ATOM 666 N N . ILE A 1 84 ? 13.678 -23.166 -19.154 1.00 57.03 84 ILE A N 1
ATOM 667 C CA . ILE A 1 84 ? 15.061 -23.453 -18.718 1.00 57.03 84 ILE A CA 1
ATOM 668 C C . ILE A 1 84 ? 15.254 -24.949 -18.412 1.00 57.03 84 ILE A C 1
ATOM 670 O O . ILE A 1 84 ? 16.340 -25.488 -18.616 1.00 57.03 84 ILE A O 1
ATOM 674 N N . LYS A 1 85 ? 14.211 -25.651 -17.951 1.00 51.72 85 LYS A N 1
ATOM 675 C CA . LYS A 1 85 ? 14.295 -27.091 -17.644 1.00 51.72 85 LYS A CA 1
ATOM 676 C C . LYS A 1 85 ? 14.287 -27.983 -18.888 1.00 51.72 85 LYS A C 1
ATOM 678 O O . LYS A 1 85 ? 14.809 -29.090 -18.817 1.00 51.72 85 LYS A O 1
ATOM 683 N N . ASN A 1 86 ? 13.749 -27.503 -20.010 1.00 53.84 86 ASN A N 1
ATOM 684 C CA . ASN A 1 86 ? 13.635 -28.272 -21.255 1.00 53.84 86 ASN A CA 1
ATOM 685 C C . ASN A 1 86 ? 14.747 -27.973 -22.282 1.00 53.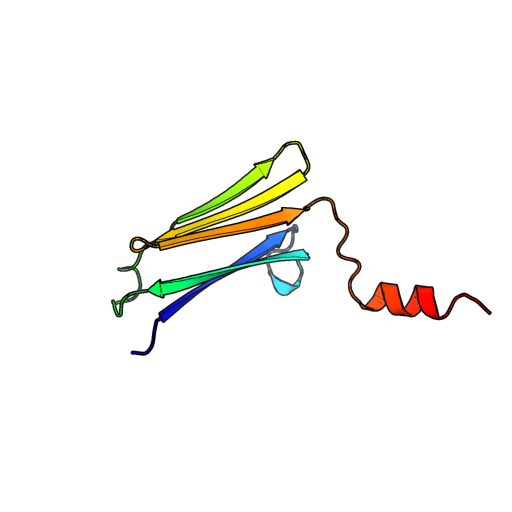84 86 ASN A C 1
ATOM 687 O O . ASN A 1 86 ? 14.739 -28.544 -23.368 1.00 53.84 86 ASN A O 1
ATOM 691 N N . GLY A 1 87 ? 15.697 -27.090 -21.951 1.00 48.84 87 GLY A N 1
ATOM 692 C CA . GLY A 1 87 ? 16.778 -26.644 -22.840 1.00 48.84 87 GLY A CA 1
ATOM 693 C C . GLY A 1 87 ? 18.130 -27.347 -22.667 1.00 48.84 87 GLY A C 1
ATOM 694 O O . GLY A 1 87 ? 19.111 -26.871 -23.226 1.00 48.84 87 GLY A O 1
ATOM 695 N N . ASN A 1 88 ? 18.200 -28.447 -21.912 1.00 47.56 88 ASN A N 1
ATOM 696 C CA . ASN A 1 88 ? 19.381 -29.313 -21.859 1.00 47.56 88 ASN A CA 1
ATOM 697 C C . ASN A 1 88 ? 19.036 -30.670 -22.485 1.00 47.56 88 ASN A C 1
ATOM 699 O O . ASN A 1 88 ? 18.688 -31.609 -21.770 1.00 47.56 88 ASN A O 1
ATOM 703 N N . ASN A 1 89 ? 19.115 -30.746 -23.813 1.00 44.41 89 ASN A N 1
ATOM 704 C CA . ASN A 1 89 ? 19.255 -31.993 -24.564 1.00 44.41 89 ASN A CA 1
ATOM 705 C C . ASN A 1 89 ? 20.271 -31.778 -25.686 1.00 44.41 89 ASN A C 1
ATOM 707 O O . ASN A 1 89 ? 20.067 -30.820 -26.465 1.00 44.41 89 ASN A O 1
#

InterPro domains:
  IPR029047 Heat shock protein 70kD, peptide-binding domain superfamily [G3DSA:2.60.34.10] (3-89)
  IPR029047 Heat shock protein 70kD, peptide-binding domain superfamily [SSF100920] (5-83)

Nearest PDB structures (foldseek):
  6zhi-assembly2_A  TM=7.928E-01  e=1.594E-03  Plasmodium falciparum 3D7
  3dob-assembly2_B  TM=8.241E-01  e=3.613E-03  Caenorhabditis elegans
  1dg4-assembly1_A  TM=7.257E-01  e=4.306E-03  Escherichia coli
  4po2-assembly2_B  TM=7.155E-01  e=3.831E-03  Homo sapiens
  3dqg-assembly2_D  TM=6.901E-01  e=3.613E-03  Caenorhabditis elegans

pLDDT: mean 83.53, std 17.62, range [44.34, 97.75]

Organism: NCBI:txid227884